Protein AF-A0A6I3FRB1-F1 (afdb_monomer_lite)

pLDDT: mean 77.39, std 9.71, range [50.56, 93.25]

Foldseek 3Di:
DDDDPVLLVQLDDQDDDPAPSPVLSVVSSVVVDDDDDDPDDPDDDDDDPVPDDPVNLQCVLVVQLVSLVVSCVVDCVVQPPVNSVVSNVVSVVSSVVSVVVVVVVVD

Radius of gyration: 16.25 Å; chains: 1; bounding box: 36×29×43 Å

Secondary structure (DSSP, 8-state):
----HHHHHHT-SPPP-SS-HHHHHHHHHHTTSPPPP--S--------GGG--HHHHHHHHHHHHHHHHHHHHH-HHHH-HHHHHHHHHHHHHHHHHHHHHHHHHT-

Structure (mmCIF, N/CA/C/O backbone):
data_AF-A0A6I3FRB1-F1
#
_entry.id   AF-A0A6I3FRB1-F1
#
loop_
_atom_site.group_PDB
_atom_site.id
_atom_site.type_symbol
_atom_site.label_atom_id
_atom_site.label_alt_id
_atom_site.label_comp_id
_atom_site.label_asym_id
_atom_site.label_entity_id
_atom_site.label_seq_id
_atom_site.pdbx_PDB_ins_code
_atom_site.Cartn_x
_atom_site.Cartn_y
_atom_site.Cartn_z
_atom_site.occupancy
_atom_site.B_iso_or_equiv
_atom_site.auth_seq_id
_atom_site.auth_comp_id
_atom_site.auth_asym_id
_atom_site.auth_atom_id
_atom_site.pdbx_PDB_model_num
ATOM 1 N N . MET A 1 1 ? -11.510 4.902 -1.531 1.00 77.50 1 MET A N 1
ATOM 2 C CA . MET A 1 1 ? -11.697 4.112 -0.294 1.00 77.50 1 MET A CA 1
ATOM 3 C C . MET A 1 1 ? -12.411 4.985 0.720 1.00 77.50 1 MET A C 1
ATOM 5 O O . MET A 1 1 ? -12.021 6.136 0.868 1.00 77.50 1 MET A O 1
ATOM 9 N N . LEU A 1 2 ? -13.450 4.476 1.378 1.00 86.62 2 LEU A N 1
ATOM 10 C CA . LEU A 1 2 ? -14.071 5.152 2.518 1.00 86.62 2 LEU A CA 1
ATOM 11 C C . LEU A 1 2 ? -13.567 4.482 3.794 1.00 86.62 2 LEU A C 1
ATOM 13 O O . LEU A 1 2 ? -13.508 3.257 3.859 1.00 86.62 2 LEU A O 1
ATOM 17 N N . ILE A 1 3 ? -13.162 5.282 4.778 1.00 86.44 3 ILE A N 1
ATOM 18 C CA . ILE A 1 3 ? -12.527 4.795 6.006 1.00 86.44 3 ILE A CA 1
ATOM 19 C C . ILE A 1 3 ? -13.266 5.392 7.197 1.00 86.44 3 ILE A C 1
ATOM 21 O O . ILE A 1 3 ? -13.531 6.592 7.242 1.00 86.44 3 ILE A O 1
ATOM 25 N N . ASN A 1 4 ? -13.576 4.556 8.188 1.00 86.88 4 ASN A N 1
ATOM 26 C CA . ASN A 1 4 ? -14.113 5.039 9.451 1.00 86.88 4 ASN A CA 1
ATOM 27 C C . ASN A 1 4 ? -13.051 5.875 10.188 1.00 86.88 4 ASN A C 1
ATOM 29 O O . ASN A 1 4 ? -11.941 5.402 10.434 1.00 86.88 4 ASN A O 1
ATOM 33 N N . THR A 1 5 ? -13.407 7.089 10.608 1.00 89.44 5 THR A N 1
ATOM 34 C CA . THR A 1 5 ? -12.491 8.027 11.276 1.00 89.44 5 THR A CA 1
ATOM 35 C C . THR A 1 5 ? -11.801 7.436 12.508 1.00 89.44 5 THR A C 1
ATOM 37 O O . THR A 1 5 ? -10.637 7.738 12.762 1.00 89.44 5 THR A O 1
ATOM 40 N N . SER A 1 6 ? -12.481 6.575 13.273 1.00 89.75 6 SER A N 1
ATOM 41 C CA . SER A 1 6 ? -11.876 5.919 14.442 1.00 89.75 6 SER A CA 1
ATOM 42 C C . SER A 1 6 ? -10.768 4.936 14.052 1.00 89.75 6 SER A C 1
ATOM 44 O O . SER A 1 6 ? -9.725 4.910 14.701 1.00 89.75 6 SER A O 1
ATOM 46 N N . ALA A 1 7 ? -10.951 4.189 12.959 1.00 86.94 7 ALA A N 1
ATOM 47 C CA . ALA A 1 7 ? -9.954 3.252 12.447 1.00 86.94 7 ALA A CA 1
ATOM 48 C C . ALA A 1 7 ? -8.725 3.991 11.901 1.00 86.94 7 ALA A C 1
ATOM 50 O O . ALA A 1 7 ? -7.593 3.587 12.165 1.00 86.94 7 ALA A O 1
ATOM 51 N N . LEU A 1 8 ? -8.941 5.120 11.215 1.00 89.00 8 LEU A N 1
ATOM 52 C CA . LEU A 1 8 ? -7.850 5.976 10.754 1.00 89.00 8 LEU A CA 1
ATOM 53 C C . LEU A 1 8 ? -7.034 6.524 11.935 1.00 89.00 8 LEU A C 1
ATOM 55 O O . LEU A 1 8 ? -5.816 6.393 11.949 1.00 89.00 8 LEU A O 1
ATOM 59 N N . LYS A 1 9 ? -7.697 7.061 12.970 1.00 90.00 9 LYS A N 1
ATOM 60 C CA . LYS A 1 9 ? -7.020 7.563 14.179 1.00 90.00 9 LYS A CA 1
ATOM 61 C C . LYS A 1 9 ? -6.221 6.471 14.900 1.00 90.00 9 LYS A C 1
ATOM 63 O O . LYS A 1 9 ? -5.096 6.722 15.316 1.00 90.00 9 LYS A O 1
ATOM 68 N N . ALA A 1 10 ? -6.771 5.261 15.007 1.00 89.00 10 ALA A N 1
ATOM 69 C CA . ALA A 1 10 ? -6.097 4.120 15.632 1.00 89.00 10 ALA A CA 1
ATOM 70 C C . ALA A 1 10 ? -4.879 3.605 14.839 1.00 89.00 10 ALA A C 1
ATOM 72 O O . ALA A 1 10 ? -4.038 2.897 15.393 1.00 89.00 10 ALA A O 1
ATOM 73 N N . SER A 1 11 ? -4.782 3.954 13.554 1.00 87.50 11 SER A N 1
ATOM 74 C CA . SER A 1 11 ? -3.671 3.571 12.675 1.00 87.50 11 SER A CA 1
ATOM 75 C C . SER A 1 11 ? -2.480 4.533 12.777 1.00 87.50 11 SER A C 1
ATOM 77 O O . SER A 1 11 ? -1.403 4.236 12.267 1.00 87.50 11 SER A O 1
ATOM 79 N N . GLY A 1 12 ? -2.627 5.664 13.472 1.00 88.06 12 GLY A N 1
ATOM 80 C CA . GLY A 1 12 ? -1.576 6.673 13.591 1.00 88.06 12 GLY A CA 1
ATOM 81 C C . GLY A 1 12 ? -1.377 7.496 12.308 1.00 88.06 12 GLY A C 1
ATOM 82 O O . GLY A 1 12 ? -2.192 7.426 11.387 1.00 88.06 12 GLY A O 1
ATOM 83 N N . PRO A 1 13 ? -0.319 8.322 12.244 1.00 87.19 13 PRO A N 1
ATOM 84 C CA . PRO A 1 13 ? -0.089 9.219 11.116 1.00 87.19 13 PRO A CA 1
ATOM 85 C C . PRO A 1 13 ? 0.350 8.471 9.850 1.00 87.19 13 PRO A C 1
ATOM 87 O O . PRO A 1 13 ? 0.806 7.321 9.899 1.00 87.19 13 PRO A O 1
ATOM 90 N N . PHE A 1 14 ? 0.232 9.160 8.711 1.00 83.81 14 PHE A N 1
ATOM 91 C CA . PHE A 1 14 ? 0.887 8.753 7.472 1.00 83.81 14 PHE A CA 1
ATOM 92 C C . PHE A 1 14 ? 2.395 8.832 7.662 1.00 83.81 14 PHE A C 1
ATOM 94 O O . PHE A 1 14 ? 2.936 9.870 8.040 1.00 83.81 14 PHE A O 1
ATOM 101 N N . GLU A 1 15 ? 3.057 7.713 7.415 1.00 76.69 15 GLU A N 1
ATOM 102 C CA . GLU A 1 15 ? 4.507 7.640 7.436 1.00 76.69 15 GLU A CA 1
ATOM 103 C C . GLU A 1 15 ? 5.045 7.929 6.042 1.00 76.69 15 GLU A C 1
ATOM 105 O O . GLU A 1 15 ? 4.456 7.530 5.035 1.00 76.69 15 GLU A O 1
ATOM 110 N N . LEU A 1 16 ? 6.188 8.601 5.998 1.00 67.00 16 LEU A N 1
ATOM 111 C CA . LEU A 1 16 ? 6.951 8.762 4.771 1.00 67.00 16 LEU A CA 1
ATOM 112 C C . LEU A 1 16 ? 7.534 7.393 4.392 1.00 67.00 16 LEU A C 1
ATOM 114 O O . LEU A 1 16 ? 8.236 6.766 5.188 1.00 67.00 16 LEU A O 1
ATOM 118 N N . PRO A 1 17 ? 7.193 6.908 3.193 1.00 62.38 17 PRO A N 1
ATOM 119 C CA . PRO A 1 17 ? 8.185 6.930 2.123 1.00 62.38 17 PRO A CA 1
ATOM 120 C C . PRO A 1 17 ? 7.649 7.627 0.861 1.00 62.38 17 PRO A C 1
ATOM 122 O O . PRO A 1 17 ? 6.441 7.731 0.660 1.00 62.38 17 PRO A O 1
ATOM 125 N N . GLU A 1 18 ? 8.555 8.101 -0.001 1.00 66.62 18 GLU A N 1
ATOM 126 C CA . GLU A 1 18 ? 8.244 8.924 -1.187 1.00 66.62 18 GLU A CA 1
ATOM 127 C C . GLU A 1 18 ? 7.275 8.281 -2.195 1.00 66.62 18 GLU A C 1
ATOM 129 O O . GLU A 1 18 ? 6.734 9.002 -3.031 1.00 66.62 18 GLU A O 1
ATOM 134 N N . PHE A 1 19 ? 7.060 6.959 -2.161 1.00 63.28 19 PHE A N 1
ATOM 135 C CA . PHE A 1 19 ? 6.432 6.268 -3.284 1.00 63.28 19 PHE A CA 1
ATOM 136 C C . PHE A 1 19 ? 5.066 5.593 -3.032 1.00 63.28 19 PHE A C 1
ATOM 138 O O . PHE A 1 19 ? 4.313 5.434 -3.987 1.00 63.28 19 PHE A O 1
ATOM 145 N N . THR A 1 20 ? 4.675 5.240 -1.799 1.00 69.12 20 THR A N 1
ATOM 146 C CA . THR A 1 20 ? 3.352 4.606 -1.531 1.00 69.12 20 THR A CA 1
ATOM 147 C C . THR A 1 20 ? 2.823 4.856 -0.102 1.00 69.12 20 THR A C 1
ATOM 149 O O . THR A 1 20 ? 2.610 3.901 0.662 1.00 69.12 20 THR A O 1
ATOM 152 N N . PRO A 1 21 ? 2.655 6.120 0.329 1.00 77.56 21 PRO A N 1
ATOM 153 C CA . PRO A 1 21 ? 2.185 6.430 1.685 1.00 77.56 21 PRO A CA 1
ATOM 154 C C . PRO A 1 21 ? 0.757 5.918 1.944 1.00 77.56 21 PRO A C 1
ATOM 156 O O . PRO A 1 21 ? 0.405 5.537 3.061 1.00 77.56 21 PRO A O 1
ATOM 159 N N . ASP A 1 22 ? -0.057 5.872 0.895 1.00 82.06 22 ASP A N 1
ATOM 160 C CA . ASP A 1 22 ? -1.421 5.361 0.879 1.00 82.06 22 ASP A CA 1
ATOM 161 C C . ASP A 1 22 ? -1.485 3.846 1.107 1.00 82.06 22 ASP A C 1
ATOM 163 O O . ASP A 1 22 ? -2.177 3.405 2.023 1.00 82.06 22 ASP A O 1
ATOM 167 N N . ILE A 1 23 ? -0.715 3.051 0.357 1.00 81.38 23 ILE A N 1
ATOM 168 C CA . ILE A 1 23 ? -0.696 1.586 0.499 1.00 81.38 23 ILE A CA 1
ATOM 169 C C . ILE A 1 23 ? -0.256 1.191 1.912 1.00 81.38 23 ILE A C 1
ATOM 171 O O . ILE A 1 23 ? -0.884 0.340 2.547 1.00 81.38 23 ILE A O 1
ATOM 175 N N . LYS A 1 24 ? 0.790 1.838 2.444 1.00 82.81 24 LYS A N 1
ATOM 176 C CA . LYS A 1 24 ? 1.254 1.580 3.813 1.00 82.81 24 LYS A CA 1
ATOM 177 C C . LYS A 1 24 ? 0.164 1.898 4.841 1.00 82.81 24 LYS A C 1
ATOM 179 O O . LYS A 1 24 ? -0.065 1.109 5.757 1.00 82.81 24 LYS A O 1
ATOM 184 N N . MET A 1 25 ? -0.549 3.012 4.674 1.00 86.69 25 MET A N 1
ATOM 185 C CA . MET A 1 25 ? -1.675 3.359 5.542 1.00 86.69 25 MET A CA 1
ATOM 186 C C . MET A 1 25 ? -2.798 2.317 5.478 1.00 86.69 25 MET A C 1
ATOM 188 O O . MET A 1 25 ? -3.333 1.932 6.517 1.00 86.69 25 MET A O 1
ATOM 192 N N . TRP A 1 26 ? -3.144 1.818 4.289 1.00 86.94 26 TRP A N 1
ATOM 193 C CA . TRP A 1 26 ? -4.191 0.800 4.143 1.00 86.94 26 TRP A CA 1
ATOM 194 C C . TRP A 1 26 ? -3.861 -0.475 4.911 1.00 86.94 26 TRP A C 1
ATOM 196 O O . TRP A 1 26 ? -4.733 -1.034 5.574 1.00 86.94 26 TRP A O 1
ATOM 206 N N . PHE A 1 27 ? -2.597 -0.891 4.900 1.00 83.38 27 PHE A N 1
ATOM 207 C CA . PHE A 1 27 ? -2.148 -2.031 5.686 1.00 83.38 27 PHE A CA 1
ATOM 208 C C . PHE A 1 27 ? -2.229 -1.799 7.196 1.00 83.38 27 PHE A C 1
ATOM 210 O O . PHE A 1 27 ? -2.696 -2.676 7.922 1.00 83.38 27 PHE A O 1
ATOM 217 N N . LYS A 1 28 ? -1.853 -0.611 7.682 1.00 85.50 28 LYS A N 1
ATOM 218 C CA . LYS A 1 28 ? -2.005 -0.257 9.104 1.00 85.50 28 LYS A CA 1
ATOM 219 C C . LYS A 1 28 ? -3.473 -0.282 9.538 1.00 85.50 28 LYS A C 1
ATOM 221 O O . LYS A 1 28 ? -3.776 -0.757 10.627 1.00 85.50 28 LYS A O 1
ATOM 226 N N . ILE A 1 29 ? -4.384 0.170 8.674 1.00 87.88 29 ILE A N 1
ATOM 227 C CA . ILE A 1 29 ? -5.83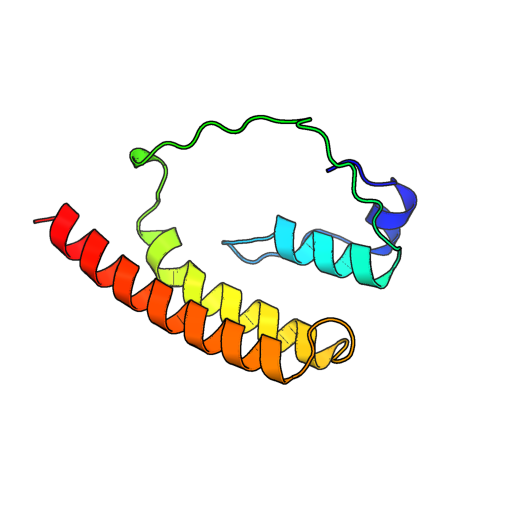2 0.116 8.925 1.00 87.88 29 ILE A CA 1
ATOM 228 C C . ILE A 1 29 ? -6.328 -1.332 8.967 1.00 87.88 29 ILE A C 1
ATOM 230 O O . ILE A 1 29 ? -7.084 -1.681 9.873 1.00 87.88 29 ILE A O 1
ATOM 234 N N . LEU A 1 30 ? -5.870 -2.175 8.038 1.00 86.06 30 LEU A N 1
ATOM 235 C CA . LEU A 1 30 ? -6.210 -3.600 7.979 1.00 86.06 30 LEU A CA 1
ATOM 236 C C . LEU A 1 30 ? -5.798 -4.370 9.240 1.00 86.06 30 LEU A C 1
ATOM 238 O O . LEU A 1 30 ? -6.498 -5.283 9.655 1.00 86.06 30 LEU A O 1
ATOM 242 N N . GLN A 1 31 ? -4.713 -3.964 9.903 1.00 83.56 31 GLN A N 1
ATOM 243 C CA . GLN A 1 31 ? -4.318 -4.528 11.201 1.00 83.56 31 GLN A CA 1
ATOM 244 C C . GLN A 1 31 ? -5.269 -4.151 12.349 1.00 83.56 31 GLN A C 1
ATOM 246 O O . GLN A 1 31 ? -5.163 -4.702 13.443 1.00 83.56 31 GLN A O 1
ATOM 251 N N . LYS A 1 32 ? -6.149 -3.159 12.155 1.00 85.19 32 LYS A N 1
ATOM 252 C CA . LYS A 1 32 ? -7.085 -2.676 13.182 1.00 85.19 32 LYS A CA 1
ATOM 253 C C . LYS A 1 32 ? -8.521 -3.088 12.912 1.00 85.19 32 LYS A C 1
ATOM 255 O O . LYS A 1 32 ? -9.260 -3.277 13.876 1.00 85.19 32 LYS A O 1
ATOM 260 N N . LYS A 1 33 ? -8.933 -3.152 11.644 1.00 85.06 33 LYS A N 1
ATOM 261 C CA . LYS A 1 33 ? -10.300 -3.487 11.234 1.00 85.06 33 LYS A CA 1
ATOM 262 C C . LYS A 1 33 ? -10.340 -4.174 9.876 1.00 85.06 33 LYS A C 1
ATOM 264 O O . LYS A 1 33 ? -9.580 -3.826 8.975 1.00 85.06 33 LYS A O 1
ATOM 269 N N . ASP A 1 34 ? -11.329 -5.046 9.727 1.00 85.75 34 ASP A N 1
ATOM 270 C CA . ASP A 1 34 ? -11.650 -5.690 8.460 1.00 85.75 34 ASP A CA 1
ATOM 271 C C . ASP A 1 34 ? -12.146 -4.685 7.415 1.00 85.75 34 ASP A C 1
ATOM 273 O O . ASP A 1 34 ? -12.747 -3.649 7.729 1.00 85.75 34 ASP A O 1
ATOM 277 N N . LEU A 1 35 ? -11.919 -5.027 6.147 1.00 86.50 35 LEU A N 1
ATOM 278 C CA . LEU A 1 35 ? -12.463 -4.301 5.008 1.00 86.50 35 LEU A CA 1
ATOM 279 C C . LEU A 1 35 ? -13.705 -4.998 4.467 1.00 86.50 35 LEU A C 1
ATOM 281 O O . LEU A 1 35 ? -13.774 -6.222 4.387 1.00 86.50 35 LEU A O 1
ATOM 285 N N . TYR A 1 36 ? -14.653 -4.186 4.012 1.00 88.75 36 TYR A N 1
ATOM 286 C CA . TYR A 1 36 ? -15.775 -4.646 3.211 1.00 88.75 36 TYR A CA 1
ATOM 287 C C . TYR A 1 36 ? -15.537 -4.283 1.747 1.00 88.75 36 TYR A C 1
ATOM 289 O O . TYR A 1 36 ? -15.281 -3.120 1.421 1.00 88.75 36 TYR A O 1
ATOM 297 N N . PHE A 1 37 ? -15.612 -5.279 0.868 1.00 89.00 37 PHE A N 1
ATOM 298 C CA . PHE A 1 37 ? -15.473 -5.084 -0.569 1.00 89.00 37 PHE A CA 1
ATOM 299 C C . PHE A 1 37 ? -16.841 -4.823 -1.204 1.00 89.00 37 PHE A C 1
ATOM 301 O O . PHE A 1 37 ? -17.795 -5.561 -0.970 1.00 89.00 37 PHE A O 1
ATOM 308 N N . ILE A 1 38 ? -16.924 -3.770 -2.019 1.00 91.88 38 ILE A N 1
ATOM 309 C CA . ILE A 1 38 ? -18.111 -3.447 -2.810 1.00 91.88 38 ILE A CA 1
ATOM 310 C C . ILE A 1 38 ? -17.755 -3.667 -4.274 1.00 91.88 38 ILE A C 1
ATOM 312 O O . ILE A 1 38 ? -16.925 -2.942 -4.821 1.00 91.88 38 ILE A O 1
ATOM 316 N N . ASP A 1 39 ? -18.427 -4.622 -4.910 1.00 92.62 39 ASP A N 1
ATOM 317 C CA . ASP A 1 39 ? -18.249 -4.934 -6.329 1.00 92.62 39 ASP A CA 1
ATOM 318 C C . ASP A 1 39 ? -19.030 -3.956 -7.224 1.00 92.62 39 ASP A C 1
ATOM 320 O O . ASP A 1 39 ? -20.006 -4.298 -7.891 1.00 92.62 39 ASP A O 1
ATOM 324 N N . LYS A 1 40 ? -18.673 -2.670 -7.135 1.00 93.25 40 LYS A N 1
ATOM 325 C CA . LYS A 1 40 ? -19.226 -1.590 -7.960 1.00 93.25 40 LYS A CA 1
ATOM 326 C C . LYS A 1 40 ? -18.141 -0.571 -8.273 1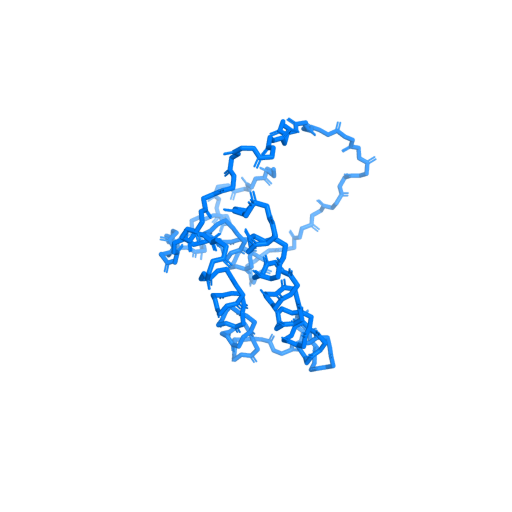.00 93.25 40 LYS A C 1
ATOM 328 O O . LYS A 1 40 ? -17.335 -0.217 -7.413 1.00 93.25 40 LYS A O 1
ATOM 333 N N . THR A 1 41 ? -18.164 -0.026 -9.484 1.00 90.69 41 THR A N 1
ATOM 334 C CA . THR A 1 41 ? -17.305 1.104 -9.846 1.00 90.69 41 THR A CA 1
ATOM 335 C C . THR A 1 41 ? -17.772 2.362 -9.114 1.00 90.69 41 THR A C 1
ATOM 337 O O . THR A 1 41 ? -18.858 2.870 -9.377 1.00 90.69 41 THR A O 1
ATOM 340 N N . LEU A 1 42 ? -16.949 2.862 -8.188 1.00 90.94 42 LEU A N 1
ATOM 341 C CA . LEU A 1 42 ? -17.244 4.060 -7.384 1.00 90.94 42 LEU A CA 1
ATOM 342 C C . LEU A 1 42 ? -16.321 5.247 -7.689 1.00 90.94 42 LEU A C 1
ATOM 344 O O . LEU A 1 42 ? -16.588 6.360 -7.246 1.00 90.94 42 LEU A O 1
ATOM 348 N N . ALA A 1 43 ? -15.220 5.018 -8.405 1.00 88.88 43 ALA A N 1
ATOM 349 C CA . ALA A 1 43 ? -14.245 6.045 -8.748 1.00 88.88 43 ALA A CA 1
ATOM 350 C C . ALA A 1 43 ? -13.579 5.732 -10.092 1.00 88.88 43 ALA A C 1
ATOM 352 O O . ALA A 1 43 ? -13.386 4.567 -10.442 1.00 88.88 43 ALA A O 1
ATOM 353 N N . SER A 1 44 ? -13.193 6.783 -10.812 1.00 88.44 44 SER A N 1
ATOM 354 C CA . SER A 1 44 ? -12.412 6.715 -12.048 1.00 88.44 44 SER A CA 1
ATOM 355 C C . SER A 1 44 ? -11.170 7.587 -11.910 1.00 88.44 44 SER A C 1
ATOM 357 O O . SER A 1 44 ? -11.271 8.739 -11.487 1.00 88.44 44 SER A O 1
ATOM 359 N N . TYR A 1 45 ? -10.014 7.059 -12.302 1.00 83.69 45 TYR A N 1
ATOM 360 C CA . TYR A 1 45 ? -8.746 7.784 -12.285 1.00 83.69 45 TYR A CA 1
ATOM 361 C C . TYR A 1 45 ? -8.257 7.983 -13.714 1.00 83.69 45 TYR A C 1
ATOM 363 O O . TYR A 1 45 ? -8.309 7.063 -14.528 1.00 83.69 45 TYR A O 1
ATOM 371 N N . ARG A 1 46 ? -7.765 9.185 -14.021 1.00 83.75 46 ARG A N 1
ATOM 372 C CA . ARG A 1 46 ? -7.104 9.447 -15.298 1.00 83.75 46 ARG A CA 1
ATOM 373 C C . ARG A 1 46 ? -5.654 8.992 -15.200 1.00 83.75 46 ARG A C 1
ATOM 375 O O . ARG A 1 46 ? -4.912 9.491 -14.360 1.00 83.75 46 ARG A O 1
ATOM 382 N N . ILE A 1 47 ? -5.257 8.080 -16.077 1.00 76.69 47 ILE A N 1
ATOM 383 C CA . ILE A 1 47 ? -3.866 7.652 -16.223 1.00 76.69 47 ILE A CA 1
ATOM 384 C C . ILE A 1 47 ? -3.266 8.459 -17.376 1.00 76.69 47 ILE A C 1
ATOM 386 O O . ILE A 1 47 ? -3.853 8.519 -18.455 1.00 76.69 47 ILE A O 1
ATOM 390 N N . SER A 1 48 ? -2.132 9.117 -17.140 1.00 75.31 48 SER A N 1
ATOM 391 C CA . SER A 1 48 ? -1.334 9.745 -18.194 1.00 75.31 48 SER A CA 1
ATOM 392 C C . SER A 1 48 ? 0.052 9.119 -18.209 1.00 75.31 48 SER A C 1
ATOM 394 O O . SER A 1 48 ? 0.694 8.994 -17.167 1.00 75.31 48 SER A O 1
ATOM 396 N N . GLU A 1 49 ? 0.524 8.756 -19.399 1.00 63.12 49 GLU A N 1
ATOM 397 C CA . GLU A 1 49 ? 1.869 8.213 -19.607 1.00 63.12 49 GLU A CA 1
ATOM 398 C C . GLU A 1 49 ? 2.957 9.242 -19.251 1.00 63.12 49 GLU A C 1
ATOM 400 O O . GLU A 1 49 ? 4.031 8.876 -18.769 1.00 63.12 49 GLU A O 1
ATOM 405 N N . GLN A 1 50 ? 2.650 10.541 -19.375 1.00 63.66 50 GLN A N 1
ATOM 406 C CA . GLN A 1 50 ? 3.565 11.632 -19.018 1.00 63.66 50 GLN A CA 1
ATOM 407 C C . GLN A 1 50 ? 3.638 11.903 -17.506 1.00 63.66 50 GLN A C 1
ATOM 409 O O . GLN A 1 50 ? 4.509 12.644 -17.060 1.00 63.66 50 GLN A O 1
ATOM 414 N N . SER A 1 51 ? 2.749 11.316 -16.697 1.00 57.62 51 SER A N 1
ATOM 415 C CA . SER A 1 51 ? 2.740 11.501 -15.235 1.00 57.62 51 SER A CA 1
ATOM 416 C C . SER A 1 51 ? 3.758 10.625 -14.501 1.00 57.62 51 SER A C 1
ATOM 418 O O . SER A 1 51 ? 3.825 10.641 -13.271 1.00 57.62 51 SER A O 1
ATOM 420 N N . THR A 1 52 ? 4.566 9.864 -15.236 1.00 58.59 52 THR A N 1
ATOM 421 C CA . THR A 1 52 ? 5.577 8.981 -14.661 1.00 58.59 52 THR A CA 1
ATOM 422 C C . THR A 1 52 ? 6.861 9.767 -14.408 1.00 58.59 52 THR A C 1
ATOM 424 O O . THR A 1 52 ? 7.634 10.030 -15.327 1.00 58.59 52 THR A O 1
ATOM 427 N N . SER A 1 53 ? 7.117 10.150 -13.155 1.00 61.75 53 SER A N 1
ATOM 428 C CA . SER A 1 53 ? 8.410 10.744 -12.807 1.00 61.75 53 SER A CA 1
ATOM 429 C C . SER A 1 53 ? 9.522 9.689 -12.910 1.00 61.75 53 SER A C 1
ATOM 431 O O . SER A 1 53 ? 9.421 8.579 -12.386 1.00 61.75 53 SER A O 1
ATOM 433 N N . SER A 1 54 ? 10.625 10.031 -13.574 1.00 58.47 54 SER A N 1
ATOM 434 C CA . SER A 1 54 ? 11.780 9.139 -13.718 1.00 58.47 54 SER A CA 1
ATOM 435 C C . SER A 1 54 ? 12.478 8.844 -12.382 1.00 58.47 54 SER A C 1
ATOM 437 O O . SER A 1 54 ? 13.107 7.792 -12.244 1.00 58.47 54 SER A O 1
ATOM 439 N N . SER A 1 55 ? 12.357 9.733 -11.386 1.00 60.97 55 SER A N 1
ATOM 440 C CA . SER A 1 55 ? 12.860 9.503 -10.022 1.00 60.97 55 SER A CA 1
ATOM 441 C C . SER A 1 55 ? 12.042 8.430 -9.301 1.00 60.97 55 SER A C 1
ATOM 443 O O . SER A 1 55 ? 12.602 7.497 -8.728 1.00 60.97 55 SER A O 1
ATOM 445 N N . VAL A 1 56 ? 10.721 8.515 -9.444 1.00 65.50 56 VAL A N 1
ATOM 446 C CA . VAL A 1 56 ? 9.719 7.556 -8.970 1.00 65.50 56 VAL A CA 1
ATOM 447 C C . VAL A 1 56 ? 9.979 6.153 -9.532 1.00 65.50 56 VAL A C 1
ATOM 449 O O . VAL A 1 56 ? 10.061 5.187 -8.774 1.00 65.50 56 VAL A O 1
ATOM 452 N N . SER A 1 57 ? 10.208 6.032 -10.843 1.00 66.31 57 SER A N 1
ATOM 453 C CA . SER A 1 57 ? 10.449 4.733 -11.492 1.00 66.31 57 SER A CA 1
ATOM 454 C C . SER A 1 57 ? 11.707 4.021 -10.986 1.00 66.31 57 SER A C 1
ATOM 456 O O . SER A 1 57 ? 11.784 2.792 -11.024 1.00 66.31 57 SER A O 1
ATOM 458 N N . LYS A 1 58 ? 12.711 4.773 -10.515 1.00 69.88 58 LYS A N 1
ATOM 459 C CA . LYS A 1 58 ? 13.977 4.214 -10.015 1.00 69.88 58 LYS A CA 1
ATOM 460 C C . LYS A 1 58 ? 13.865 3.694 -8.583 1.00 69.88 58 LYS A C 1
ATOM 462 O O . LYS A 1 58 ? 14.526 2.711 -8.258 1.00 69.88 58 LYS A O 1
ATOM 467 N N . SER A 1 59 ? 13.060 4.335 -7.735 1.00 73.38 59 SER A N 1
ATOM 468 C CA . SER A 1 59 ? 12.967 4.012 -6.305 1.00 73.38 59 SER A CA 1
ATOM 469 C C . SER A 1 59 ? 11.774 3.116 -5.947 1.00 73.38 59 SER A C 1
ATOM 471 O O . SER A 1 59 ? 11.839 2.405 -4.943 1.00 73.38 59 SER A O 1
ATOM 473 N N . GLN A 1 60 ? 10.736 3.063 -6.792 1.00 74.81 60 GLN A N 1
ATOM 474 C CA . GLN A 1 60 ? 9.505 2.287 -6.583 1.00 74.81 60 GLN A CA 1
ATOM 475 C C . GLN A 1 60 ? 9.748 0.823 -6.196 1.00 74.81 60 GLN A C 1
ATOM 477 O O . GLN A 1 60 ? 9.204 0.352 -5.198 1.00 74.81 60 GLN A O 1
ATOM 482 N N . GLY A 1 61 ? 10.571 0.097 -6.960 1.00 76.38 61 GLY A N 1
ATOM 483 C CA . GLY A 1 61 ? 10.786 -1.336 -6.726 1.00 76.38 61 GLY A CA 1
ATOM 484 C C . GLY A 1 61 ? 11.425 -1.624 -5.364 1.00 76.38 61 GLY A C 1
ATOM 485 O O . GLY A 1 61 ? 10.961 -2.495 -4.626 1.00 76.38 61 GLY A O 1
ATOM 486 N N . ALA A 1 62 ? 12.448 -0.847 -4.995 1.00 79.19 62 ALA A N 1
ATOM 487 C CA . ALA A 1 62 ? 13.132 -0.981 -3.710 1.00 79.19 62 ALA A CA 1
ATOM 488 C C . ALA A 1 62 ? 12.216 -0.610 -2.531 1.00 79.19 62 ALA A C 1
ATOM 490 O O . ALA A 1 62 ? 12.185 -1.323 -1.528 1.00 79.19 62 ALA A O 1
ATOM 491 N N . GLN A 1 63 ? 11.426 0.460 -2.668 1.00 79.19 63 GLN A N 1
ATOM 492 C CA . GLN A 1 63 ? 10.475 0.881 -1.636 1.00 79.19 63 GLN A CA 1
ATOM 493 C C . GLN A 1 63 ? 9.349 -0.146 -1.436 1.00 79.19 63 GLN A C 1
ATOM 495 O O . GLN A 1 63 ? 8.982 -0.441 -0.300 1.00 79.19 63 GLN A O 1
ATOM 500 N N . PHE A 1 64 ? 8.860 -0.772 -2.510 1.00 79.88 64 PHE A N 1
ATOM 501 C CA . PHE A 1 64 ? 7.852 -1.829 -2.413 1.00 79.88 64 PHE A CA 1
ATOM 502 C C . PHE A 1 64 ? 8.393 -3.095 -1.727 1.00 79.88 64 PHE A C 1
ATOM 504 O O . PHE A 1 64 ? 7.711 -3.708 -0.908 1.00 79.88 64 PHE A O 1
ATOM 511 N N . VAL A 1 65 ? 9.650 -3.467 -1.999 1.00 82.25 65 VAL A N 1
ATOM 512 C CA . VAL A 1 65 ? 10.327 -4.573 -1.297 1.00 82.25 65 VAL A CA 1
ATOM 513 C C . VAL A 1 65 ? 10.479 -4.269 0.194 1.00 82.25 65 VAL A C 1
ATOM 515 O O . VAL A 1 65 ? 10.232 -5.145 1.024 1.00 82.25 65 VAL A O 1
ATOM 518 N N . ALA A 1 66 ? 10.851 -3.036 0.548 1.00 81.94 66 ALA A N 1
ATOM 519 C CA . ALA A 1 66 ? 10.944 -2.609 1.942 1.00 81.94 66 ALA A CA 1
ATOM 520 C C . ALA A 1 66 ? 9.591 -2.731 2.662 1.00 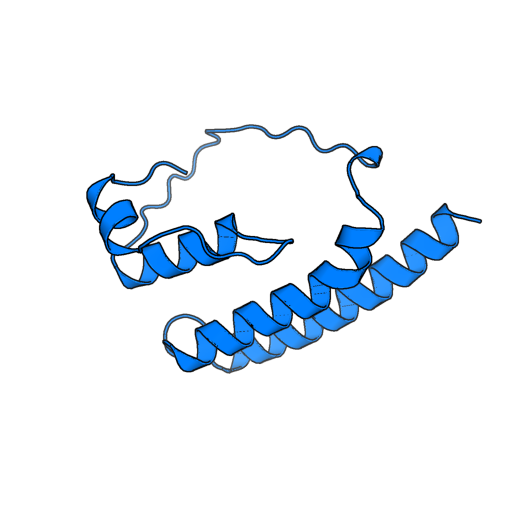81.94 66 ALA A C 1
ATOM 522 O O . ALA A 1 66 ? 9.545 -3.281 3.761 1.00 81.94 66 ALA A O 1
ATOM 523 N N . LEU A 1 67 ? 8.500 -2.318 2.007 1.00 79.94 67 LEU A N 1
ATOM 524 C CA . LEU A 1 67 ? 7.142 -2.456 2.533 1.00 79.94 67 LEU A CA 1
ATOM 525 C C . LEU A 1 67 ? 6.770 -3.926 2.793 1.00 79.94 67 LEU A C 1
ATOM 527 O O . LEU A 1 67 ? 6.327 -4.249 3.891 1.00 79.94 67 LEU A O 1
ATOM 531 N N . ILE A 1 68 ? 6.998 -4.833 1.832 1.00 79.25 68 ILE A N 1
ATOM 532 C CA . ILE A 1 68 ? 6.731 -6.274 2.020 1.00 79.25 68 ILE A CA 1
ATOM 533 C C . ILE A 1 68 ? 7.520 -6.823 3.216 1.00 79.25 68 ILE A C 1
ATOM 535 O O . ILE A 1 68 ? 6.971 -7.547 4.048 1.00 79.25 68 ILE A O 1
ATOM 539 N N . ASN A 1 69 ? 8.805 -6.476 3.318 1.00 81.62 69 ASN A N 1
ATOM 540 C CA . ASN A 1 69 ? 9.666 -6.946 4.400 1.00 81.62 69 ASN A CA 1
ATOM 541 C C . ASN A 1 69 ? 9.226 -6.422 5.772 1.00 81.62 69 ASN A C 1
ATOM 543 O O . ASN A 1 69 ? 9.297 -7.158 6.753 1.00 81.62 69 ASN A O 1
ATOM 547 N N . GLU A 1 70 ? 8.790 -5.164 5.855 1.00 80.06 70 GLU A N 1
ATOM 548 C CA . GLU A 1 70 ? 8.233 -4.579 7.077 1.00 80.06 70 GLU A CA 1
ATOM 549 C C . GLU A 1 70 ? 6.969 -5.330 7.504 1.00 80.06 70 GLU A C 1
ATOM 551 O O . GLU A 1 70 ? 6.865 -5.792 8.637 1.00 80.06 70 GLU A O 1
ATOM 556 N N . MET A 1 71 ? 6.057 -5.556 6.563 1.00 76.88 71 MET A N 1
ATOM 557 C CA . MET A 1 71 ? 4.805 -6.254 6.821 1.00 76.88 71 MET A CA 1
ATOM 558 C C . MET A 1 71 ? 4.984 -7.696 7.288 1.00 76.88 71 MET A C 1
ATOM 560 O O . MET A 1 71 ? 4.325 -8.122 8.233 1.00 76.88 71 MET A O 1
ATOM 564 N N . MET A 1 72 ? 5.918 -8.429 6.680 1.00 77.38 72 MET A N 1
ATOM 565 C CA . MET A 1 72 ? 6.252 -9.795 7.088 1.00 77.38 72 MET A CA 1
ATOM 566 C C . MET A 1 72 ? 6.781 -9.887 8.525 1.00 77.38 72 MET A C 1
ATOM 568 O O . MET A 1 72 ? 6.662 -10.947 9.138 1.00 77.38 72 MET A O 1
ATOM 572 N N . LYS A 1 73 ? 7.367 -8.807 9.062 1.00 76.81 73 LYS A N 1
ATOM 573 C CA . LYS A 1 73 ? 7.808 -8.740 10.464 1.00 76.81 73 LYS A CA 1
ATOM 574 C C . LYS A 1 73 ? 6.655 -8.461 11.422 1.00 76.81 73 LYS A C 1
ATOM 576 O O . LYS A 1 73 ? 6.716 -8.904 12.563 1.00 76.81 73 LYS A O 1
ATOM 581 N N . THR A 1 74 ? 5.653 -7.699 10.987 1.00 71.19 74 THR A N 1
ATOM 582 C CA . THR A 1 74 ? 4.527 -7.308 11.842 1.00 71.19 74 THR A CA 1
ATOM 583 C C . THR A 1 74 ? 3.458 -8.392 11.912 1.00 71.19 74 THR A C 1
ATOM 585 O O . THR A 1 74 ? 2.941 -8.638 12.996 1.00 71.19 74 THR A O 1
ATOM 588 N N . ASP A 1 75 ? 3.144 -9.049 10.792 1.00 66.38 75 ASP A N 1
ATOM 589 C CA . ASP A 1 75 ? 2.192 -10.159 10.768 1.00 66.38 75 ASP A CA 1
ATOM 590 C C . ASP A 1 75 ? 2.362 -11.037 9.512 1.00 66.38 75 ASP A C 1
ATOM 592 O O . ASP A 1 75 ? 2.011 -10.654 8.392 1.00 66.38 75 ASP A O 1
ATOM 596 N N . SER A 1 76 ? 2.895 -12.247 9.697 1.00 59.31 76 SER A N 1
ATOM 597 C CA . SER A 1 76 ? 3.111 -13.202 8.604 1.00 59.31 76 SER A CA 1
ATOM 598 C C . SER A 1 76 ? 1.828 -13.902 8.140 1.00 59.31 76 SER A C 1
ATOM 600 O O . SER A 1 76 ? 1.826 -14.488 7.052 1.00 59.31 76 SER A O 1
ATOM 602 N N . THR A 1 77 ? 0.737 -13.815 8.912 1.00 62.72 77 THR A N 1
ATOM 603 C CA . THR A 1 77 ? -0.556 -14.423 8.564 1.00 62.72 77 THR A CA 1
ATOM 604 C C . THR A 1 77 ? -1.283 -13.647 7.468 1.00 62.72 77 THR A C 1
ATOM 606 O O . THR A 1 77 ? -1.943 -14.258 6.631 1.00 62.72 77 THR A O 1
ATOM 609 N N . ILE A 1 78 ? -1.089 -12.323 7.404 1.00 62.81 78 ILE A N 1
ATOM 610 C CA . ILE A 1 78 ? -1.745 -11.445 6.422 1.00 62.81 78 ILE A CA 1
ATOM 611 C C . ILE A 1 78 ? -1.193 -11.663 5.009 1.00 62.81 78 ILE A C 1
ATOM 613 O O . ILE A 1 78 ? -1.955 -11.693 4.045 1.00 62.81 78 ILE A O 1
ATOM 617 N N . ILE A 1 79 ? 0.129 -11.797 4.860 1.00 64.31 79 ILE A N 1
ATOM 618 C CA . ILE A 1 79 ? 0.752 -11.902 3.531 1.00 64.31 79 ILE A CA 1
ATOM 619 C C . ILE A 1 79 ? 1.029 -13.355 3.141 1.00 64.31 79 ILE A C 1
ATOM 621 O O . ILE A 1 79 ? 0.905 -13.692 1.967 1.00 64.31 79 ILE A O 1
ATOM 625 N N . GLY A 1 80 ? 1.331 -14.252 4.078 1.00 68.88 80 GLY A N 1
ATOM 626 C CA . GLY A 1 80 ? 1.755 -15.613 3.755 1.00 68.88 80 GLY A CA 1
ATOM 627 C C . GLY A 1 80 ? 3.142 -15.645 3.092 1.00 68.88 80 GLY A C 1
ATOM 628 O O . GLY A 1 80 ? 3.442 -14.942 2.126 1.00 68.88 80 GLY A O 1
ATOM 629 N N . TYR A 1 81 ? 4.025 -16.507 3.597 1.00 70.62 81 TYR A N 1
ATOM 630 C CA . TYR A 1 81 ? 5.445 -16.536 3.216 1.00 70.62 81 TYR A CA 1
ATOM 631 C C . TYR A 1 81 ? 5.702 -16.712 1.705 1.00 70.62 81 TYR A C 1
ATOM 633 O O . TYR A 1 81 ? 6.610 -16.095 1.142 1.00 70.62 81 TYR A O 1
ATOM 641 N N . ILE A 1 82 ? 4.895 -17.537 1.031 1.00 72.69 82 ILE A N 1
ATOM 642 C CA . ILE A 1 82 ? 5.039 -17.816 -0.407 1.00 72.69 82 ILE A CA 1
ATOM 643 C C . ILE A 1 82 ? 4.680 -16.578 -1.241 1.00 72.69 82 ILE A C 1
ATOM 645 O O . ILE A 1 82 ? 5.433 -16.206 -2.142 1.00 72.69 82 ILE A O 1
ATOM 649 N N . ASN A 1 83 ? 3.583 -15.893 -0.909 1.00 74.62 83 ASN A N 1
ATOM 650 C CA . ASN A 1 83 ? 3.165 -14.686 -1.626 1.00 74.62 83 ASN A CA 1
ATOM 651 C C . ASN A 1 83 ? 4.163 -13.543 -1.426 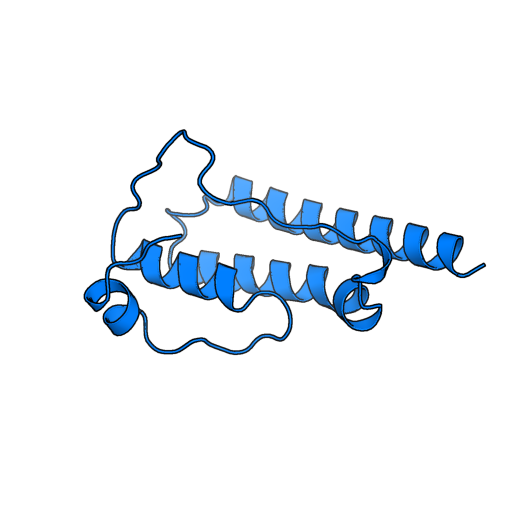1.00 74.62 83 ASN A C 1
ATOM 653 O O . ASN A 1 83 ? 4.445 -12.816 -2.376 1.00 74.62 83 ASN A O 1
ATOM 657 N N . ALA A 1 84 ? 4.754 -13.421 -0.231 1.00 72.69 84 ALA A N 1
ATOM 658 C CA . ALA A 1 84 ? 5.806 -12.441 0.027 1.00 72.69 84 ALA A CA 1
ATOM 659 C C . ALA A 1 84 ? 7.018 -12.653 -0.893 1.00 72.69 84 ALA A C 1
ATOM 661 O O . ALA A 1 84 ? 7.482 -11.709 -1.533 1.00 72.69 84 ALA A O 1
ATOM 662 N N . LYS A 1 85 ? 7.493 -13.901 -1.034 1.00 78.38 85 LYS A N 1
ATOM 663 C CA . LYS A 1 85 ? 8.591 -14.234 -1.958 1.00 78.38 85 LYS A CA 1
ATOM 664 C C . LYS A 1 85 ? 8.249 -13.916 -3.411 1.00 78.38 85 LYS A C 1
ATOM 666 O O . LYS A 1 85 ? 9.068 -13.320 -4.109 1.00 78.38 85 LYS A O 1
ATOM 671 N N . ILE A 1 86 ? 7.044 -14.273 -3.858 1.00 80.50 86 ILE A N 1
ATOM 672 C CA . ILE A 1 86 ? 6.571 -13.957 -5.213 1.00 80.50 86 ILE A CA 1
ATOM 673 C C . ILE A 1 86 ? 6.522 -12.437 -5.423 1.00 80.50 86 ILE A C 1
ATOM 675 O O . ILE A 1 86 ? 6.965 -11.952 -6.464 1.00 80.50 86 ILE A O 1
ATOM 679 N N . GLY A 1 87 ? 6.042 -11.678 -4.435 1.00 75.81 87 GLY A N 1
ATOM 680 C CA . GLY A 1 87 ? 5.988 -10.216 -4.473 1.00 75.81 87 GLY A CA 1
ATOM 681 C C . GLY A 1 87 ? 7.368 -9.568 -4.603 1.00 75.81 87 GLY A C 1
ATOM 682 O O . GLY A 1 87 ? 7.552 -8.683 -5.438 1.00 75.81 87 GLY A O 1
ATOM 683 N N . VAL A 1 88 ? 8.363 -10.051 -3.851 1.00 79.25 88 VAL A N 1
ATOM 684 C CA . VAL A 1 88 ? 9.752 -9.565 -3.943 1.00 79.25 88 VAL A CA 1
ATOM 685 C C . VAL A 1 88 ? 10.340 -9.819 -5.332 1.00 79.25 88 VAL A C 1
ATOM 687 O O . VAL A 1 88 ? 10.923 -8.904 -5.921 1.00 79.25 88 VAL A O 1
ATOM 690 N N . ILE A 1 89 ? 10.160 -11.030 -5.871 1.00 80.81 89 ILE A N 1
ATOM 691 C CA . ILE A 1 89 ? 10.649 -11.403 -7.208 1.00 80.81 89 ILE A CA 1
ATOM 692 C C . ILE A 1 89 ? 9.982 -10.537 -8.282 1.00 80.81 89 ILE A C 1
ATOM 694 O O . ILE A 1 89 ? 10.676 -9.953 -9.113 1.00 80.81 89 ILE A O 1
ATOM 698 N N . ARG A 1 90 ? 8.650 -10.397 -8.239 1.00 80.69 90 ARG A N 1
ATOM 699 C CA . ARG A 1 90 ? 7.902 -9.550 -9.182 1.00 80.69 90 ARG A CA 1
ATOM 700 C C . ARG A 1 90 ? 8.364 -8.099 -9.133 1.00 80.69 90 ARG A C 1
ATOM 702 O O . ARG A 1 90 ? 8.603 -7.525 -10.184 1.00 80.69 90 ARG A O 1
ATOM 709 N N . SER A 1 91 ? 8.575 -7.536 -7.942 1.00 77.88 91 SER A N 1
ATOM 710 C CA . SER A 1 91 ? 9.064 -6.157 -7.800 1.00 77.88 91 SER A CA 1
ATOM 711 C C . SER A 1 91 ? 10.431 -5.947 -8.467 1.00 77.88 91 SER A C 1
ATOM 713 O O . SER A 1 91 ? 10.657 -4.941 -9.142 1.00 77.88 91 SER A O 1
ATOM 715 N N . HIS A 1 92 ? 11.339 -6.920 -8.334 1.00 80.88 92 HIS A N 1
ATOM 716 C CA . HIS A 1 92 ? 12.647 -6.862 -8.992 1.00 80.88 92 HIS A CA 1
ATOM 717 C C . HIS A 1 92 ? 12.525 -6.940 -10.517 1.00 80.88 92 HIS A C 1
ATOM 719 O O . HIS A 1 92 ? 13.150 -6.142 -11.217 1.00 80.88 92 HIS A O 1
ATOM 725 N N . LEU A 1 93 ? 11.712 -7.867 -11.032 1.00 80.88 93 LEU A N 1
ATOM 726 C CA . LEU A 1 93 ? 11.482 -8.020 -12.471 1.00 80.88 93 LEU A CA 1
ATOM 727 C C . LEU A 1 93 ? 10.843 -6.763 -13.074 1.00 80.88 93 LEU A C 1
ATOM 729 O O . LEU A 1 93 ? 11.343 -6.240 -14.068 1.00 80.88 93 LEU A O 1
ATOM 733 N N . ASP A 1 94 ? 9.808 -6.226 -12.430 1.00 79.69 94 ASP A N 1
ATOM 734 C CA . ASP A 1 94 ? 9.127 -5.000 -12.850 1.00 79.69 94 ASP A CA 1
ATOM 735 C C . ASP A 1 94 ? 10.066 -3.793 -12.867 1.00 79.69 94 ASP A C 1
ATOM 737 O O . ASP A 1 94 ? 10.003 -2.970 -13.781 1.00 79.69 94 ASP A O 1
ATOM 741 N N . SER A 1 95 ? 10.952 -3.678 -11.874 1.00 77.94 95 SER A N 1
ATOM 742 C CA . SER A 1 95 ? 11.944 -2.602 -11.824 1.00 77.94 95 SER A CA 1
ATOM 743 C C . SER A 1 95 ? 12.935 -2.689 -12.990 1.00 77.94 95 SER A C 1
ATOM 745 O O . SER A 1 95 ? 13.241 -1.671 -13.617 1.00 77.94 95 SER A O 1
ATOM 747 N N . GLN A 1 96 ? 13.399 -3.897 -13.328 1.00 80.06 96 GLN A N 1
ATOM 748 C CA . GLN A 1 96 ? 14.313 -4.114 -14.453 1.00 80.06 96 GLN A CA 1
ATOM 749 C C . GLN A 1 96 ? 13.635 -3.853 -15.802 1.00 80.06 96 GLN A C 1
ATOM 751 O O . GLN A 1 96 ? 14.187 -3.132 -16.635 1.00 80.06 96 GLN A O 1
ATOM 756 N N . LEU A 1 97 ? 12.416 -4.365 -15.997 1.00 78.00 97 LEU A N 1
ATOM 757 C CA . LEU A 1 97 ? 11.619 -4.122 -17.202 1.00 78.00 97 LEU A CA 1
ATOM 758 C C . LEU A 1 97 ? 11.362 -2.626 -17.408 1.00 78.00 97 LEU A C 1
ATOM 760 O O . LEU A 1 97 ? 11.597 -2.106 -18.498 1.00 78.00 97 LEU A O 1
ATOM 764 N N . ARG A 1 98 ? 10.970 -1.901 -16.353 1.00 71.19 98 ARG A N 1
ATOM 765 C CA . ARG A 1 98 ? 10.779 -0.444 -16.422 1.00 71.19 98 ARG A CA 1
ATOM 766 C C . ARG A 1 98 ? 12.074 0.286 -16.753 1.00 71.19 98 ARG A C 1
ATOM 768 O O . ARG A 1 98 ? 12.039 1.185 -17.582 1.00 71.19 98 ARG A O 1
ATOM 775 N N . ARG A 1 99 ? 13.225 -0.113 -16.193 1.00 75.12 99 ARG A N 1
ATOM 776 C CA . ARG A 1 99 ? 14.534 0.473 -16.555 1.00 75.12 99 ARG A CA 1
ATOM 777 C C . ARG A 1 99 ? 14.835 0.339 -18.044 1.00 75.12 99 ARG A C 1
ATOM 779 O O . ARG A 1 99 ? 15.332 1.292 -18.641 1.00 75.12 99 ARG A O 1
ATOM 786 N N . ILE A 1 100 ? 14.542 -0.821 -18.629 1.00 77.69 100 ILE A N 1
ATOM 787 C CA . ILE A 1 100 ? 14.730 -1.075 -20.061 1.00 77.69 100 ILE A CA 1
ATOM 788 C C . ILE A 1 100 ? 13.786 -0.188 -20.881 1.00 77.69 100 ILE A C 1
ATOM 790 O O . ILE A 1 100 ? 14.251 0.526 -21.766 1.00 77.69 100 ILE A O 1
ATOM 794 N N . ILE A 1 101 ? 12.493 -0.161 -20.542 1.00 74.25 101 ILE A N 1
ATOM 795 C CA . ILE A 1 101 ? 11.482 0.653 -21.237 1.00 74.25 101 ILE A CA 1
ATOM 796 C C . ILE A 1 101 ? 11.820 2.145 -21.158 1.00 74.25 101 ILE A C 1
ATOM 798 O O . ILE A 1 101 ? 11.805 2.826 -22.178 1.00 74.25 101 ILE A O 1
ATOM 802 N N . THR A 1 102 ? 12.182 2.660 -19.978 1.00 69.62 102 THR A N 1
ATOM 803 C CA . THR A 1 102 ? 12.582 4.065 -19.818 1.00 69.62 102 THR A CA 1
ATOM 804 C C . THR A 1 102 ? 13.818 4.387 -20.653 1.00 69.62 102 THR A C 1
ATOM 806 O O . THR A 1 102 ? 13.856 5.446 -21.264 1.00 69.62 102 THR A O 1
ATOM 809 N N . LYS A 1 103 ? 14.804 3.480 -20.731 1.00 70.69 103 LYS A N 1
ATOM 810 C CA . LYS A 1 103 ? 16.002 3.680 -21.560 1.00 70.69 103 LYS A CA 1
ATOM 811 C C . LYS A 1 103 ? 15.652 3.764 -23.051 1.00 70.69 103 LYS A C 1
ATOM 813 O O . LYS A 1 103 ? 16.140 4.669 -23.724 1.00 70.69 103 LYS A O 1
ATOM 818 N N . ILE A 1 104 ? 14.787 2.867 -23.533 1.00 69.56 104 ILE A N 1
ATOM 819 C CA . ILE A 1 104 ? 14.310 2.840 -24.926 1.00 69.56 104 ILE A CA 1
ATOM 820 C C . ILE A 1 104 ? 13.483 4.089 -25.249 1.00 69.56 104 ILE A C 1
ATOM 822 O O . ILE A 1 104 ? 13.714 4.708 -26.272 1.00 69.56 104 ILE A O 1
ATOM 826 N N . SER A 1 105 ? 12.571 4.499 -24.364 1.00 59.97 105 SER A N 1
ATOM 827 C CA . SER A 1 105 ? 11.718 5.682 -24.562 1.00 59.97 105 SER A CA 1
ATOM 828 C C . SER A 1 105 ? 12.471 7.019 -24.483 1.00 59.97 105 SER A C 1
ATOM 830 O O . SER A 1 105 ? 11.899 8.051 -24.827 1.00 59.97 105 SER A O 1
ATOM 832 N N . SER A 1 106 ? 13.703 7.022 -23.969 1.00 56.94 106 SER A N 1
ATOM 833 C CA . SER A 1 106 ? 14.571 8.206 -23.878 1.00 56.94 106 SER A CA 1
ATOM 834 C C . SER A 1 106 ? 15.645 8.279 -24.973 1.00 56.94 106 SER A C 1
ATOM 836 O O . SER A 1 106 ? 16.441 9.216 -24.952 1.00 56.94 106 SER A O 1
ATOM 838 N N . SER A 1 107 ? 15.700 7.278 -25.863 1.00 50.56 107 SER A N 1
ATOM 839 C CA . SER A 1 107 ? 16.580 7.221 -27.044 1.00 50.56 107 SER A CA 1
ATOM 840 C C . SER A 1 107 ? 15.786 7.555 -28.301 1.00 50.56 107 SER A C 1
ATOM 842 O O . SER A 1 107 ? 16.393 8.146 -29.216 1.00 50.56 107 SER A O 1
#

Sequence (107 aa):
MLINTSALKASGPFELPEFTPDIKMWFKILQKKDLYFIDKTLASYRISEQSTSSSVSKSQGAQFVALINEMMKTDSTIIGYINAKIGVIRSHLDSQLRRIITKISSS

=== Feature glossary ===
A reading guide for the features in this record.

Start from the sequence.

  · Sequence gives the chain of amino acids in standard one-letter code (A=alanine, C=cysteine, …, Y=tyrosine), read N→C. It is the only feature that is directly encoded by the gene; all structural features are derived from the folded form of this sequence.

Fold it, and you get atomic coordinates and the backbone conformation that goes with them.

  · Structure coordinates are given as an mmCIF _atom_site loop: one row per atom with element, residue name, chain id, sequence number, and x/y/z position in Å. Only the four main-chain atoms per residue are included here; side chains are omitted to keep the record compact.

  · Backbone dihedral angles. Every residue except chain termini has a φ (preceding-C → N → Cα → C) and a ψ (N → Cα → C → next-N). They are reported in degrees following the IUPAC sign convention. Secondary structure is essentially a statement about which (φ, ψ) basin each residue occupies.

  · Eight-state secondary structure (DSSP): H is the canonical α-helix, G the tighter 3₁₀-helix, I the wider π-helix; E/B are β-structure, T and S are turns and bends, and '-' is everything else. DSSP derives these from the pattern of main-chain N–H···O=C hydrogen bonds, not from the sequence.

  · SS3 is a coarse helix/strand/coil call (letters a/b/c) made by the P-SEA algorithm from inter-Cα distances and dihedrals. It is less detailed than DSSP but needs only Cα positions.

Summarize the fold with a handful of shape descriptors and a per-residue structural alphabet.

  · Radius of gyration (Rg) is the root-mean-square distance of Cα atoms from their centroid — a single number for overall size and compactness. A globular domain of N residues has Rg ≈ 2.2·N^0.38 Å; an extended or disordered chain has a much larger Rg. The Cα contact count is the number of residue pairs whose Cα atoms are within 8 Å and are more than four positions apart in sequence — a standard proxy for tertiary packing density. The bounding box is the smallest axis-aligned box enclosing all Cα atoms.

  · 3Di is Foldseek's structural alphabet. Each residue is assigned one of twenty discrete states based on how its Cα sits relative to its spatial (not sequential) neighbors. Aligning 3Di strings finds structural homologs roughly as well as full 3D superposition, but orders of magnitude faster.

  · Solvent-accessible surface area (SASA) is the area in Å² traced out by the centre of a 1.4 Å probe sphere (a water molecule) rolled over the protein's van der Waals surface (Shrake–Rupley / Lee–Richards construction). Buried residues have near-zero SASA; fully exposed residues can exceed 200 Å². The total SASA scales roughly with the number of surface residues.

Ask how reliable the model is.

  · For AlphaFold models, the B-factor field carries pLDDT — the model's own estimate of local accuracy on a 0–100 scale. Regions with pLDDT<50 should be treated as essentially unmodeled; they often correspond to intrinsically disordered segments.

  · For experimental (PDB) structures, the B-factor (temperature factor) quantifies the positional spread of each atom in the crystal — a combination of thermal vibration and static disorder — in units of Å². High B-factors mark flexible loops or poorly resolved regions; low B-factors mark the rigid, well-ordered core.

  · Predicted Aligned Error (PAE) is an AlphaFold confidence matrix: entry (i, j) is the expected error in the position of residue j, in ångströms, when the prediction is superimposed on the true structure at residue i. Low PAE within a block of residues means that block is internally rigid and well-predicted; high PAE between two blocks means their relative placement is uncertain even if each block individually is confident.

Place it in context: what it resembles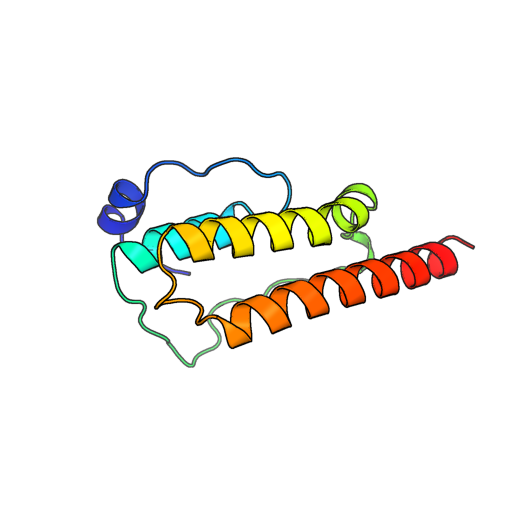, what it is annotated as, and how it looks.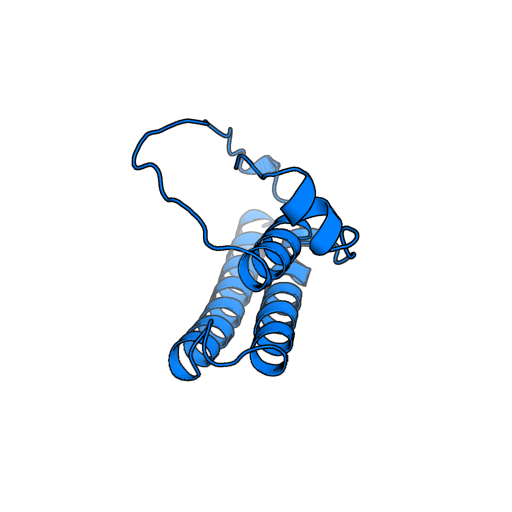

  · Structural nearest neighbors (via Foldseek easy-search vs the PDB). Reported per hit: target PDB id, E-value, and alignment TM-score. A TM-score above ~0.5 is the conventional threshold for 'same fold'.

  · Functional annotations link the protein to curated databases. InterPro entries identify conserved domains and families by matching the sequence against member-database signatures (Pfam, PROSITE, CDD, …). Gene Ontology (GO) terms describe molecular function, biological process, and cellular component in a controlled vocabulary. CATH places the structure in a hierarchical fold classification (Class/Architecture/Topology/Homologous-superfamily). The organism is the source species.

  · The contact map is a binary N×N matrix image: pixel (i, j) is dark where Cα_i and Cα_j are within 8 Å and |i−j|>4. Because the |i−j|>4 filter removes local helical contacts, off-diagonal stripes parallel to the main diagonal indicate parallel β-sheets; stripes perpendicular to it indicate antiparallel β-sheets. The Ramachandran plot scatters every residue's (φ, ψ) pair against the sterically allowed regions. The PAE heatmap renders the predicted-aligned-error matrix.

  · Six rendered views show the 3D structure from the faces of a cube — i.e. along ±x, ±y, ±z. Rendering representation is drawn randomly per protein from cartoon (secondary-structure ribbons), sticks (backbone bonds), or molecular surface; coloring is either N→C rainbow (blue at the N-terminus through red at the C-terminus) or one color per chain.